Protein AF-A0A136N119-F1 (afdb_monomer)

Sequence (168 aa):
MVVCQFRRWLLTLKISVVFFPCLMANPCFSENIDVVRGDERVTIRSDQQILCRYKYGGVPWKPYVEELYTPAGVNILRDAPSDHLHHHGLMFAIKVDGVNFWEEATSPGLQKTEDTWDVQSSQNSLQSHGGFTTRITWINSADSSVLLKEERTLWLAVNPEPKATVLA

Secondary structure (DSSP, 8-state):
--------------------------------EEEEE-SSEEEEEETTEEEEEEE-SS-SS--EEEEEB-TTS-B---BS-TT-TT-BSB----EETTEESS--SSS--EEEEEEEEEEEEEE-SS-EEEEEEEEEEEE-TTT--EEEEEEEEEEEEE-SS-------

Radius of gyration: 28.94 Å; Cα contacts (8 Å, |Δi|>4): 314; chains: 1; bounding box: 90×44×80 Å

Structure (mmCIF, N/CA/C/O backbone):
data_AF-A0A136N119-F1
#
_entry.id   AF-A0A136N119-F1
#
loop_
_atom_site.group_PDB
_atom_site.id
_atom_site.type_symbol
_atom_site.label_atom_id
_atom_site.label_alt_id
_atom_site.label_comp_id
_atom_site.label_asym_id
_atom_site.label_entity_id
_atom_site.label_seq_id
_atom_site.pdbx_PDB_ins_code
_atom_site.Cartn_x
_atom_site.Cartn_y
_atom_site.Cartn_z
_atom_site.occupancy
_atom_site.B_iso_or_equiv
_atom_site.auth_seq_id
_atom_site.auth_comp_id
_atom_site.auth_asym_id
_atom_site.auth_atom_id
_atom_site.pdbx_PDB_model_num
ATOM 1 N N . MET A 1 1 ? -73.936 -31.882 58.326 1.00 40.72 1 MET A N 1
ATOM 2 C CA . MET A 1 1 ? -73.776 -30.770 57.366 1.00 40.72 1 MET A CA 1
ATOM 3 C C . MET A 1 1 ? -72.675 -29.869 57.912 1.00 40.72 1 MET A C 1
ATOM 5 O O . MET A 1 1 ? -72.921 -29.127 58.850 1.00 40.72 1 MET A O 1
ATOM 9 N N . VAL A 1 2 ? -71.433 -30.067 57.463 1.00 35.47 2 VAL A N 1
ATOM 10 C CA . VAL A 1 2 ? -70.251 -29.367 57.993 1.00 35.47 2 VAL A CA 1
ATOM 11 C C . VAL A 1 2 ? -70.003 -28.132 57.133 1.00 35.47 2 VAL A C 1
ATOM 13 O O . VAL A 1 2 ? -69.807 -28.248 55.927 1.00 35.47 2 VAL A O 1
ATOM 16 N N . VAL A 1 3 ? -70.058 -26.957 57.757 1.00 40.53 3 VAL A N 1
ATOM 17 C CA . VAL A 1 3 ? -69.732 -25.666 57.145 1.00 40.53 3 VAL A CA 1
ATOM 18 C C . VAL A 1 3 ? -68.229 -25.443 57.304 1.00 40.53 3 VAL A C 1
ATOM 20 O O . VAL A 1 3 ? -67.734 -25.366 58.425 1.00 40.53 3 VAL A O 1
ATOM 23 N N . CYS A 1 4 ? -67.505 -25.345 56.189 1.00 37.03 4 CYS A N 1
ATOM 24 C CA . CYS A 1 4 ? -66.074 -25.050 56.171 1.00 37.03 4 CYS A CA 1
ATOM 25 C C . CYS A 1 4 ? -65.872 -23.589 55.734 1.00 37.03 4 CYS A C 1
ATOM 27 O O . CYS A 1 4 ? -66.151 -23.230 54.592 1.00 37.03 4 CYS A O 1
ATOM 29 N N . GLN A 1 5 ? -65.429 -22.737 56.660 1.00 44.88 5 GLN A N 1
ATOM 30 C CA . GLN A 1 5 ? -65.093 -21.328 56.425 1.00 44.88 5 GLN A CA 1
ATOM 31 C C . GLN A 1 5 ? -63.649 -21.220 55.905 1.00 44.88 5 GLN A C 1
ATOM 33 O O . GLN A 1 5 ? -62.718 -21.639 56.589 1.00 44.88 5 GLN A O 1
ATOM 38 N N . PHE A 1 6 ? -63.447 -20.629 54.724 1.00 37.97 6 PHE A N 1
ATOM 39 C CA . PHE A 1 6 ? -62.118 -20.282 54.205 1.00 37.97 6 PHE A CA 1
ATOM 40 C C . PHE A 1 6 ? -61.789 -18.817 54.525 1.00 37.97 6 PHE A C 1
ATOM 42 O O . PHE A 1 6 ? -62.397 -17.890 53.990 1.00 37.97 6 PHE A O 1
ATOM 49 N N . ARG A 1 7 ? -60.795 -18.601 55.394 1.00 45.44 7 ARG A N 1
ATOM 50 C CA . ARG A 1 7 ? -60.208 -17.283 55.679 1.00 45.44 7 ARG A CA 1
ATOM 51 C C . ARG A 1 7 ? -59.311 -16.857 54.511 1.00 45.44 7 ARG A C 1
ATOM 53 O O . ARG A 1 7 ? -58.295 -17.492 54.242 1.00 45.44 7 ARG A O 1
ATOM 60 N N . ARG A 1 8 ? -59.677 -15.764 53.839 1.00 48.03 8 ARG A N 1
ATOM 61 C CA . ARG A 1 8 ? -58.826 -15.054 52.872 1.00 48.03 8 ARG A CA 1
ATOM 62 C C . ARG A 1 8 ? -57.690 -14.337 53.606 1.00 48.03 8 ARG A C 1
ATOM 64 O O . ARG A 1 8 ? -57.957 -13.539 54.500 1.00 48.03 8 ARG A O 1
ATOM 71 N N . TRP A 1 9 ? -56.452 -14.568 53.181 1.00 42.19 9 TRP A N 1
ATOM 72 C CA . TRP A 1 9 ? -55.303 -13.724 53.510 1.00 42.19 9 TRP A CA 1
ATOM 73 C C . TRP A 1 9 ? -54.947 -12.912 52.262 1.00 42.19 9 TRP A C 1
ATOM 75 O O . TRP A 1 9 ? -54.682 -13.486 51.209 1.00 42.19 9 TRP A O 1
ATOM 85 N N . LEU A 1 10 ? -54.984 -11.583 52.361 1.00 47.28 10 LEU A N 1
ATOM 86 C CA . LEU A 1 10 ? -54.478 -10.672 51.333 1.00 47.28 10 LEU A CA 1
ATOM 87 C C . LEU A 1 10 ? -53.073 -10.230 51.756 1.00 47.28 10 LEU A C 1
ATOM 89 O O . LEU A 1 10 ? -52.918 -9.535 52.757 1.00 47.28 10 LEU A O 1
ATOM 93 N N . LEU A 1 11 ? -52.057 -10.659 51.007 1.00 43.34 11 LEU A N 1
ATOM 94 C CA . LEU A 1 11 ? -50.694 -10.130 51.077 1.00 43.34 11 LEU A CA 1
ATOM 95 C C . LEU A 1 11 ? -50.592 -8.961 50.095 1.00 43.34 11 LEU A C 1
ATOM 97 O O . LEU A 1 11 ? -50.666 -9.159 48.884 1.00 43.34 11 LEU A O 1
ATOM 101 N N . THR A 1 12 ? -50.435 -7.743 50.605 1.00 47.59 12 THR A N 1
ATOM 102 C CA . THR A 1 12 ? -50.216 -6.557 49.768 1.00 47.59 12 THR A CA 1
ATOM 103 C C . THR A 1 12 ? -48.715 -6.355 49.574 1.00 47.59 12 THR A C 1
ATOM 105 O O . THR A 1 12 ? -48.015 -5.959 50.504 1.00 47.59 12 THR A O 1
ATOM 108 N N . LEU A 1 13 ? -48.213 -6.626 48.368 1.00 45.66 13 LEU A N 1
ATOM 109 C CA . LEU A 1 13 ? -46.826 -6.368 47.977 1.00 45.66 13 LEU A CA 1
ATOM 110 C C . LEU A 1 13 ? -46.700 -4.910 47.503 1.00 45.66 13 LEU A C 1
ATOM 112 O O . LEU A 1 13 ? -47.238 -4.546 46.459 1.00 45.66 13 LEU A O 1
ATOM 116 N N . LYS A 1 14 ? -46.009 -4.058 48.267 1.00 43.34 14 LYS A N 1
ATOM 117 C CA . LYS A 1 14 ? -45.644 -2.703 47.823 1.00 43.34 14 LYS A CA 1
ATOM 118 C C . LYS A 1 14 ? -44.317 -2.767 47.069 1.00 43.34 14 LYS A C 1
ATOM 120 O O . LYS A 1 14 ? -43.269 -2.904 47.690 1.00 43.34 14 LYS A O 1
ATOM 125 N N . ILE A 1 15 ? -44.366 -2.667 45.743 1.00 47.44 15 ILE A N 1
ATOM 126 C CA . ILE A 1 15 ? -43.178 -2.492 44.900 1.00 47.44 15 ILE A CA 1
ATOM 127 C C . ILE A 1 15 ? -42.972 -0.989 44.714 1.00 47.44 15 ILE A C 1
ATOM 129 O O . ILE A 1 15 ? -43.747 -0.332 44.022 1.00 47.44 15 ILE A O 1
ATOM 133 N N . SER A 1 16 ? -41.941 -0.442 45.351 1.00 50.81 16 SER A N 1
ATOM 134 C CA . SER A 1 16 ? -41.481 0.923 45.093 1.00 50.81 16 SER A CA 1
ATOM 135 C C . SER A 1 16 ? -40.449 0.882 43.970 1.00 50.81 16 SER A C 1
ATOM 137 O O . SER A 1 16 ? -39.346 0.374 44.163 1.00 50.81 16 SER A O 1
ATOM 139 N N . VAL A 1 17 ? -40.805 1.399 42.794 1.00 55.69 17 VAL A N 1
ATOM 140 C CA . VAL A 1 17 ? -39.869 1.581 41.676 1.00 55.69 17 VAL A CA 1
ATOM 141 C C . VAL A 1 17 ? -39.116 2.888 41.905 1.00 55.69 17 VAL A C 1
ATOM 143 O O . VAL A 1 17 ? -39.692 3.970 41.811 1.00 55.69 17 VAL A O 1
ATOM 146 N N . VAL A 1 18 ? -37.832 2.791 42.241 1.00 52.66 18 VAL A N 1
ATOM 147 C CA . VAL A 1 18 ? -36.931 3.945 42.325 1.00 52.66 18 VAL A CA 1
ATOM 148 C C . VAL A 1 18 ? -36.349 4.175 40.934 1.00 52.66 18 VAL A C 1
ATOM 150 O O . VAL A 1 18 ? -35.544 3.378 40.458 1.00 52.66 18 VAL A O 1
ATOM 153 N N . PHE A 1 19 ? -36.765 5.254 40.269 1.00 49.12 19 PHE A N 1
ATOM 154 C CA . PHE A 1 19 ? -36.108 5.728 39.053 1.00 49.12 19 PHE A CA 1
ATOM 155 C C . PHE A 1 19 ? -34.761 6.336 39.449 1.00 49.12 19 PHE A C 1
ATOM 157 O O . PHE A 1 19 ? -34.695 7.476 39.901 1.00 49.12 19 PHE A O 1
ATOM 164 N N . PHE A 1 20 ? -33.687 5.564 39.302 1.00 51.69 20 PHE A N 1
ATOM 165 C CA . PHE A 1 20 ? -32.346 6.130 39.232 1.00 51.69 20 PHE A CA 1
ATOM 166 C C . PHE A 1 20 ? -32.241 6.848 37.882 1.00 51.69 20 PHE A C 1
ATOM 168 O O . PHE A 1 20 ? -32.321 6.172 36.852 1.00 51.69 20 PHE A O 1
ATOM 175 N N . PRO A 1 21 ? -32.091 8.185 37.834 1.00 48.62 21 PRO A N 1
ATOM 176 C CA . PRO A 1 21 ? -31.696 8.845 36.605 1.00 48.62 21 PRO A CA 1
ATOM 177 C C . PRO A 1 21 ? -30.291 8.337 36.288 1.00 48.62 21 PRO A C 1
ATOM 179 O O . PRO A 1 21 ? -29.301 8.760 36.881 1.00 48.62 21 PRO A O 1
ATOM 182 N N . CYS A 1 22 ? -30.219 7.350 35.401 1.00 50.16 22 CYS A N 1
ATOM 183 C CA . CYS A 1 22 ? -28.974 6.946 34.791 1.00 50.16 22 CYS A CA 1
ATOM 184 C C . CYS A 1 22 ? -28.537 8.156 33.965 1.00 50.16 22 CYS A C 1
ATOM 186 O O . CYS A 1 22 ? -29.090 8.424 32.899 1.00 50.16 22 CYS A O 1
ATOM 188 N N . LEU A 1 23 ? -27.626 8.954 34.530 1.00 52.62 23 LEU A N 1
ATOM 189 C CA . LEU A 1 23 ? -26.799 9.874 33.768 1.00 52.62 23 LEU A CA 1
ATOM 190 C C . LEU A 1 23 ? -26.171 9.021 32.671 1.00 52.62 23 LEU A C 1
ATOM 192 O O . LEU A 1 23 ? -25.221 8.283 32.925 1.00 52.62 23 LEU A O 1
ATOM 196 N N . MET A 1 24 ? -26.760 9.068 31.478 1.00 50.12 24 MET A N 1
ATOM 197 C CA . MET A 1 24 ? -26.149 8.540 30.274 1.00 50.12 24 MET A CA 1
ATOM 198 C C . MET A 1 24 ? -24.928 9.420 30.044 1.00 50.12 24 MET A C 1
ATOM 200 O O . MET A 1 24 ? -25.004 10.459 29.392 1.00 50.12 24 MET A O 1
ATOM 204 N N . ALA A 1 25 ? -23.809 9.054 30.669 1.00 50.38 25 ALA A N 1
ATOM 205 C CA . ALA A 1 25 ? -22.521 9.466 30.168 1.00 50.38 25 ALA A CA 1
ATOM 206 C C . ALA A 1 25 ? -22.525 8.971 28.726 1.00 50.38 25 ALA A C 1
ATOM 208 O O . ALA A 1 25 ? -22.569 7.761 28.499 1.00 50.38 25 ALA A O 1
ATOM 209 N N . ASN A 1 26 ? -22.597 9.895 27.763 1.00 45.75 26 ASN A N 1
ATOM 210 C CA . ASN A 1 26 ? -22.301 9.549 26.383 1.00 45.75 26 ASN A CA 1
ATOM 211 C C . ASN A 1 26 ? -20.983 8.783 26.454 1.00 45.75 26 ASN A C 1
ATOM 213 O O . ASN A 1 26 ? -20.025 9.353 26.994 1.00 45.75 26 ASN A O 1
ATOM 217 N N . PRO A 1 27 ? -20.930 7.503 26.046 1.00 48.91 27 PRO A N 1
ATOM 218 C CA . PRO A 1 27 ? -19.658 6.822 26.003 1.00 48.91 27 PRO A CA 1
ATOM 219 C C . PRO A 1 27 ? -18.770 7.709 25.141 1.00 48.91 27 PRO A C 1
ATOM 221 O O . PRO A 1 27 ? -19.092 7.989 23.986 1.00 48.91 27 PRO A O 1
ATOM 224 N N . CYS A 1 28 ? -17.715 8.254 25.748 1.00 43.28 28 CYS A N 1
ATOM 225 C CA . CYS A 1 28 ? -16.644 8.850 24.979 1.00 43.28 28 CYS A CA 1
ATOM 226 C C . CYS A 1 28 ? -16.175 7.707 24.088 1.00 43.28 28 CYS A C 1
ATOM 228 O O . CYS A 1 28 ? -15.706 6.690 24.604 1.00 43.28 28 CYS A O 1
ATOM 230 N N . PHE A 1 29 ? -16.449 7.807 22.791 1.00 51.62 29 PHE A N 1
ATOM 231 C CA . PHE A 1 29 ? -16.063 6.795 21.828 1.00 51.62 29 PHE A CA 1
ATOM 232 C C . PHE A 1 29 ? -14.536 6.823 21.766 1.00 51.62 29 PHE A C 1
ATOM 234 O O . PHE A 1 29 ? -13.943 7.625 21.056 1.00 51.62 29 PHE A O 1
ATOM 241 N N . SER A 1 30 ? -13.905 6.030 22.625 1.00 57.12 30 SER A N 1
ATOM 242 C CA . SER A 1 30 ? -12.459 5.919 22.745 1.00 57.12 30 SER A CA 1
ATOM 243 C C . SER A 1 30 ? -12.033 4.659 22.014 1.00 57.12 30 SER A C 1
ATOM 245 O O . SER A 1 30 ? -11.629 3.685 22.640 1.00 57.12 30 SER A O 1
ATOM 247 N N . GLU A 1 31 ? -12.170 4.660 20.691 1.00 73.25 31 GLU A N 1
ATOM 248 C CA . GLU A 1 31 ? -11.518 3.647 19.866 1.00 73.25 31 GLU A CA 1
ATOM 249 C C . GLU A 1 31 ? -10.025 3.967 19.806 1.00 73.25 31 GLU A C 1
ATOM 251 O O . GLU A 1 31 ? -9.624 4.996 19.243 1.00 73.25 31 GLU A O 1
ATOM 256 N N . ASN A 1 32 ? -9.197 3.117 20.416 1.00 85.19 32 ASN A N 1
ATOM 257 C CA . ASN A 1 32 ? -7.757 3.299 20.342 1.00 85.19 32 ASN A CA 1
ATOM 258 C C . ASN A 1 32 ? -7.261 2.827 18.985 1.00 85.19 32 ASN A C 1
ATOM 260 O O . ASN A 1 32 ? -7.359 1.644 18.667 1.00 85.19 32 ASN A O 1
ATOM 264 N N . ILE A 1 33 ? -6.717 3.753 18.193 1.00 91.12 33 ILE A N 1
ATOM 265 C CA . ILE A 1 33 ? -6.061 3.394 16.940 1.00 91.12 33 ILE A CA 1
ATOM 266 C C . ILE A 1 33 ? -4.589 3.100 17.187 1.00 91.12 33 ILE A C 1
ATOM 268 O O . ILE A 1 33 ? -3.850 3.948 17.692 1.00 91.12 33 ILE A O 1
ATOM 272 N N . ASP A 1 34 ? -4.169 1.934 16.715 1.00 92.94 34 ASP A N 1
ATOM 273 C CA . ASP A 1 34 ? -2.793 1.469 16.759 1.00 92.94 34 ASP A CA 1
ATOM 274 C C . ASP A 1 34 ? -2.279 1.276 15.334 1.00 92.94 34 ASP A C 1
ATOM 276 O O . ASP A 1 34 ? -2.963 0.694 14.486 1.00 92.94 34 ASP A O 1
ATOM 280 N N . VAL A 1 35 ? -1.048 1.717 15.069 1.00 96.19 35 VAL A N 1
ATOM 281 C CA . VAL A 1 35 ? -0.365 1.466 13.795 1.00 96.19 35 VAL A CA 1
ATOM 282 C C . VAL A 1 35 ? 0.900 0.666 14.056 1.00 96.19 35 VAL A C 1
ATOM 284 O O . VAL A 1 35 ? 1.797 1.104 14.771 1.00 96.19 35 VAL A O 1
ATOM 287 N N . VAL A 1 36 ? 0.979 -0.521 13.460 1.00 95.88 36 VAL A N 1
ATOM 288 C CA . VAL A 1 36 ? 2.089 -1.457 13.651 1.00 95.88 36 VAL A CA 1
ATOM 289 C C . VAL A 1 36 ? 2.769 -1.715 12.314 1.00 95.88 36 VAL A C 1
ATOM 291 O O . VAL A 1 36 ? 2.173 -2.310 11.413 1.00 95.88 36 VAL A O 1
ATOM 294 N N . ARG A 1 37 ? 4.032 -1.299 12.195 1.00 96.81 37 ARG A N 1
ATOM 295 C CA . ARG A 1 37 ? 4.921 -1.667 11.085 1.00 96.81 37 ARG A CA 1
ATOM 296 C C . ARG A 1 37 ? 5.578 -3.014 11.391 1.00 96.81 37 ARG A C 1
ATOM 298 O O . ARG A 1 37 ? 6.237 -3.155 12.415 1.00 96.81 37 ARG A O 1
ATOM 305 N N . GLY A 1 38 ? 5.390 -3.988 10.507 1.00 95.38 38 GLY A N 1
ATOM 306 C CA . GLY A 1 38 ? 6.205 -5.202 10.430 1.00 95.38 38 GLY A CA 1
ATOM 307 C C . GLY A 1 38 ? 7.185 -5.121 9.260 1.00 95.38 38 GLY A C 1
ATOM 308 O O . GLY A 1 38 ? 7.332 -4.065 8.659 1.00 95.38 38 GLY A O 1
ATOM 309 N N . ASP A 1 39 ? 7.818 -6.232 8.895 1.00 94.12 39 ASP A N 1
ATOM 310 C CA . ASP A 1 39 ? 8.825 -6.226 7.821 1.00 94.12 39 ASP A CA 1
ATOM 311 C C . ASP A 1 39 ? 8.209 -6.033 6.431 1.00 94.12 39 ASP A C 1
ATOM 313 O O . ASP A 1 39 ? 8.740 -5.294 5.608 1.00 94.12 39 ASP A O 1
ATOM 317 N N . GLU A 1 40 ? 7.048 -6.643 6.185 1.00 96.94 40 GLU A N 1
ATOM 318 C CA . GLU A 1 40 ? 6.405 -6.666 4.862 1.00 96.94 40 GLU A CA 1
ATOM 319 C C . GLU A 1 40 ? 5.072 -5.911 4.806 1.00 96.94 40 GLU A C 1
ATOM 321 O O . GLU A 1 40 ? 4.437 -5.833 3.751 1.00 96.94 40 GLU A O 1
ATOM 326 N N . ARG A 1 41 ? 4.593 -5.408 5.947 1.00 97.69 41 ARG A N 1
ATOM 327 C CA . ARG A 1 41 ? 3.251 -4.831 6.060 1.00 97.69 41 ARG A CA 1
ATOM 328 C C . ARG A 1 41 ? 3.148 -3.780 7.153 1.00 97.69 41 ARG A C 1
ATOM 330 O O . ARG A 1 41 ? 3.806 -3.891 8.184 1.00 97.69 41 ARG A O 1
ATOM 337 N N . VAL A 1 42 ? 2.233 -2.832 6.975 1.00 98.19 42 VAL A N 1
ATOM 338 C CA . VAL A 1 42 ? 1.712 -1.985 8.056 1.00 98.19 42 VAL A CA 1
ATOM 339 C C . VAL A 1 42 ? 0.282 -2.411 8.366 1.00 98.19 42 VAL A C 1
ATOM 341 O O . VAL A 1 42 ? -0.527 -2.599 7.460 1.00 98.19 42 VAL A O 1
ATOM 344 N N . THR A 1 43 ? -0.038 -2.581 9.647 1.00 97.75 43 THR A N 1
ATOM 345 C CA . THR A 1 43 ? -1.397 -2.880 10.116 1.00 97.75 43 THR A CA 1
ATOM 346 C C . THR A 1 43 ? -1.925 -1.719 10.947 1.00 97.75 43 THR A C 1
ATOM 348 O O . THR A 1 43 ? -1.271 -1.324 11.908 1.00 97.75 43 THR A O 1
ATOM 351 N N . ILE A 1 44 ? -3.115 -1.221 10.609 1.00 96.62 44 ILE A N 1
ATOM 352 C CA . ILE A 1 44 ? -3.875 -0.266 11.422 1.00 96.62 44 ILE A CA 1
ATOM 353 C C . ILE A 1 44 ? -5.007 -1.029 12.110 1.00 96.62 44 ILE A C 1
ATOM 355 O O . ILE A 1 44 ? -5.758 -1.757 11.448 1.00 96.62 44 ILE A O 1
ATOM 359 N N . ARG A 1 45 ? -5.118 -0.890 13.430 1.00 93.94 45 ARG A N 1
ATOM 360 C CA . ARG A 1 45 ? -6.129 -1.557 14.260 1.00 93.94 45 ARG A CA 1
ATOM 361 C C . ARG A 1 45 ? -6.901 -0.546 15.085 1.00 93.94 45 ARG A C 1
ATOM 363 O O . ARG A 1 45 ? -6.341 0.488 15.427 1.00 93.94 45 ARG A O 1
ATOM 370 N N . SER A 1 46 ? -8.147 -0.881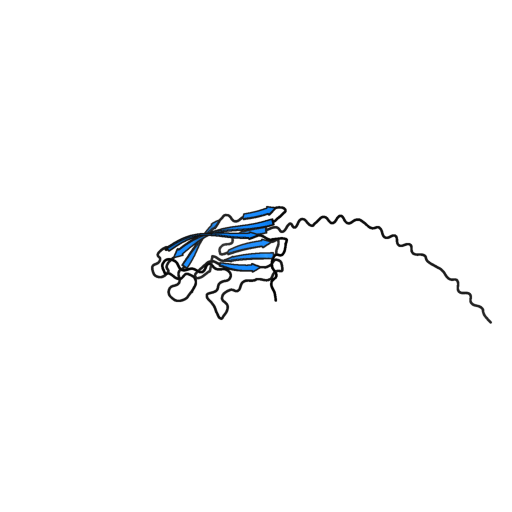 15.391 1.00 89.69 46 SER A N 1
ATOM 371 C CA . SER A 1 46 ? -8.921 -0.266 16.465 1.00 89.69 46 SER A CA 1
ATOM 372 C C . SER A 1 46 ? -9.119 -1.313 17.551 1.00 89.69 46 SER A C 1
ATOM 374 O O . SER A 1 46 ? -9.705 -2.368 17.291 1.00 89.69 46 SER A O 1
ATOM 376 N N . ASP A 1 47 ? -8.532 -1.077 18.721 1.00 85.50 47 ASP A N 1
ATOM 377 C CA . ASP A 1 47 ? -8.394 -2.063 19.793 1.00 85.50 47 ASP A CA 1
ATOM 378 C C . ASP A 1 47 ? -7.868 -3.424 19.263 1.00 85.50 47 AS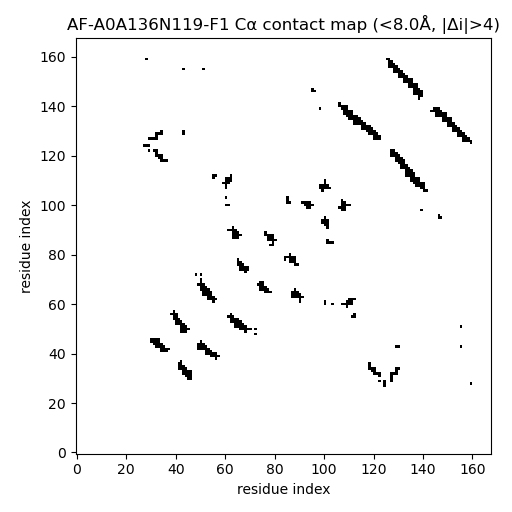P A C 1
ATOM 380 O O . ASP A 1 47 ? -6.710 -3.559 18.863 1.00 85.50 47 ASP A O 1
ATOM 384 N N . GLN A 1 48 ? -8.711 -4.463 19.226 1.00 84.81 48 GLN A N 1
ATOM 385 C CA . GLN A 1 48 ? -8.345 -5.799 18.731 1.00 84.81 48 GLN A CA 1
ATOM 386 C C . GLN A 1 48 ? -8.733 -6.047 17.264 1.00 84.81 48 GLN A C 1
ATOM 388 O O . GLN A 1 48 ? -8.325 -7.056 16.682 1.00 84.81 48 GLN A O 1
ATOM 393 N N . GLN A 1 49 ? -9.500 -5.148 16.649 1.00 90.69 49 GLN A N 1
ATOM 394 C CA . GLN A 1 49 ? -10.004 -5.302 15.291 1.00 90.69 49 GLN A CA 1
ATOM 395 C C . GLN A 1 49 ? -9.046 -4.689 14.275 1.00 90.69 49 GLN A C 1
ATOM 397 O O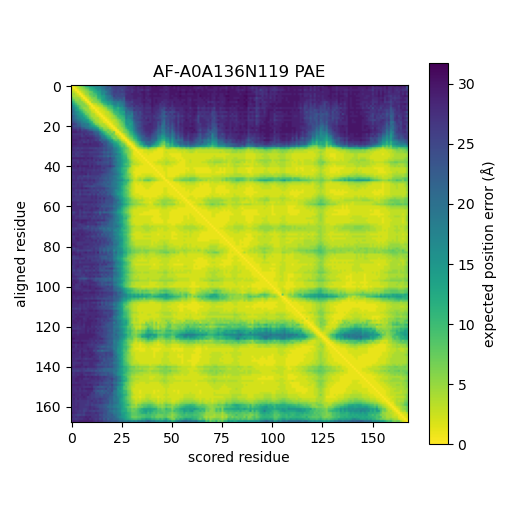 . GLN A 1 49 ? -8.592 -3.554 14.397 1.00 90.69 49 GLN A O 1
ATOM 402 N N . ILE A 1 50 ? -8.752 -5.441 13.220 1.00 95.00 50 ILE A N 1
ATOM 403 C CA . ILE A 1 50 ? -7.967 -4.936 12.096 1.00 95.00 50 ILE A CA 1
ATOM 404 C C . ILE A 1 50 ? -8.868 -4.061 11.237 1.00 95.00 50 ILE A C 1
ATOM 406 O O . ILE A 1 50 ? -9.933 -4.501 10.818 1.00 95.00 50 ILE A O 1
ATOM 410 N N . LEU A 1 51 ? -8.417 -2.838 10.966 1.00 95.44 51 LEU A N 1
ATOM 411 C CA . LEU A 1 51 ? -9.112 -1.910 10.080 1.00 95.44 51 LEU A CA 1
ATOM 412 C C . LEU A 1 51 ? -8.473 -1.871 8.698 1.00 95.44 51 LEU A C 1
ATOM 414 O O . LEU A 1 51 ? -9.180 -1.811 7.700 1.00 95.44 51 LEU A O 1
ATOM 418 N N . CYS A 1 52 ? -7.144 -1.926 8.624 1.00 97.81 52 CYS A N 1
ATOM 419 C CA . CYS A 1 52 ? -6.424 -1.868 7.358 1.00 97.81 52 CYS A CA 1
ATOM 420 C C . CYS A 1 52 ? -5.123 -2.668 7.429 1.00 97.81 52 CYS A C 1
ATOM 422 O O . CYS A 1 52 ? -4.387 -2.583 8.418 1.00 97.81 52 CYS A O 1
ATOM 424 N N . ARG A 1 53 ? -4.804 -3.394 6.354 1.00 98.06 53 ARG A N 1
ATOM 425 C CA . ARG A 1 53 ? -3.467 -3.950 6.112 1.00 98.06 53 ARG A CA 1
ATOM 426 C C . ARG A 1 53 ? -2.919 -3.414 4.801 1.00 98.06 53 ARG A C 1
ATOM 428 O O . ARG A 1 53 ? -3.494 -3.637 3.742 1.00 98.06 53 ARG A O 1
ATOM 435 N N . TYR A 1 54 ? -1.783 -2.735 4.882 1.00 98.50 54 TYR A N 1
ATOM 436 C CA . TYR A 1 54 ? -1.004 -2.327 3.723 1.00 98.50 54 TYR A CA 1
ATOM 437 C C . TYR A 1 54 ? 0.177 -3.269 3.559 1.00 98.50 54 TYR A C 1
ATOM 439 O O . TYR A 1 54 ? 0.971 -3.425 4.487 1.00 98.50 54 TYR A O 1
ATOM 447 N N . LYS A 1 55 ? 0.290 -3.894 2.394 1.00 98.31 55 LYS A N 1
ATOM 448 C CA . LYS A 1 55 ? 1.314 -4.882 2.079 1.00 98.31 55 LYS A CA 1
ATOM 449 C C . LYS A 1 55 ? 2.302 -4.281 1.099 1.00 98.31 55 LYS A C 1
ATOM 451 O O . LYS A 1 55 ? 1.911 -3.751 0.061 1.00 98.31 55 LYS A O 1
ATOM 456 N N . TYR A 1 56 ? 3.579 -4.353 1.441 1.00 97.19 56 TYR A N 1
ATOM 457 C CA . TYR A 1 56 ? 4.647 -3.782 0.629 1.00 97.19 56 TYR A CA 1
ATOM 458 C C . TYR A 1 56 ? 5.871 -4.683 0.471 1.00 97.19 56 TYR A C 1
ATOM 460 O O . TYR A 1 56 ? 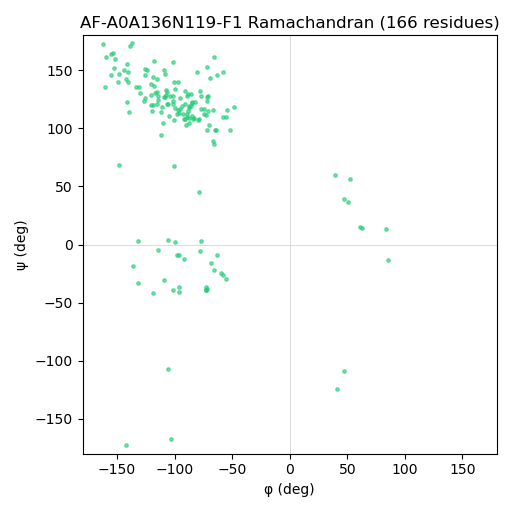6.659 -4.456 -0.441 1.00 97.19 56 TYR A O 1
ATOM 468 N N . GLY A 1 57 ? 6.043 -5.680 1.339 1.00 95.25 57 GLY A N 1
ATOM 469 C CA . GLY A 1 57 ? 7.025 -6.749 1.181 1.00 95.25 57 GLY A CA 1
ATOM 470 C C . GLY A 1 57 ? 6.365 -8.029 0.671 1.00 95.25 57 GLY A C 1
ATOM 471 O O . GLY A 1 57 ? 5.151 -8.200 0.792 1.00 95.25 57 GLY A O 1
ATOM 472 N N . GLY A 1 58 ? 7.158 -8.905 0.053 1.00 92.88 58 GLY A N 1
ATOM 473 C CA . GLY A 1 58 ? 6.663 -10.165 -0.514 1.00 92.88 58 GLY A CA 1
ATOM 474 C C . GLY A 1 58 ? 5.641 -9.998 -1.650 1.00 92.88 58 GLY A C 1
ATOM 475 O O . GLY A 1 58 ? 4.958 -10.958 -2.002 1.00 92.88 58 GLY A O 1
ATOM 476 N N . VAL A 1 59 ? 5.507 -8.792 -2.212 1.00 93.94 59 VAL A N 1
ATOM 477 C CA . VAL A 1 59 ? 4.634 -8.492 -3.356 1.00 93.94 59 VAL A CA 1
ATOM 478 C C . VAL A 1 59 ? 5.447 -8.516 -4.650 1.00 93.94 59 VAL A C 1
ATOM 480 O O . VAL A 1 59 ? 6.580 -8.033 -4.653 1.00 93.94 59 VAL A O 1
ATOM 483 N N . PRO A 1 60 ? 4.907 -9.063 -5.751 1.00 91.19 60 PRO A N 1
ATOM 484 C CA . PRO A 1 60 ? 5.688 -9.247 -6.971 1.00 91.19 60 PRO A CA 1
ATOM 485 C C . PRO A 1 60 ? 5.969 -7.926 -7.697 1.00 91.19 60 PRO A C 1
ATOM 487 O O . PRO A 1 60 ? 7.071 -7.736 -8.205 1.00 91.19 60 PRO A O 1
ATOM 490 N N . TRP A 1 61 ? 4.993 -7.010 -7.727 1.00 96.12 61 TRP A N 1
ATOM 491 C CA . TRP A 1 61 ? 5.050 -5.839 -8.612 1.00 96.12 61 TRP A CA 1
ATOM 492 C C . TRP A 1 61 ? 4.736 -4.515 -7.939 1.00 96.12 61 TRP A C 1
ATOM 494 O O . TRP A 1 61 ? 5.263 -3.487 -8.358 1.00 96.12 61 TRP A O 1
ATOM 504 N N . LYS A 1 62 ? 3.848 -4.499 -6.943 1.00 97.25 62 LYS A N 1
ATOM 505 C CA . LYS A 1 62 ? 3.383 -3.244 -6.354 1.00 97.25 62 LYS A CA 1
ATOM 506 C C . LYS A 1 62 ? 2.893 -3.409 -4.922 1.00 97.25 62 LYS A C 1
ATOM 508 O O . LYS A 1 62 ? 2.312 -4.448 -4.614 1.00 97.25 62 LYS A O 1
ATOM 513 N N . PRO A 1 63 ? 3.093 -2.404 -4.054 1.00 98.12 63 PRO A N 1
ATOM 514 C CA . PRO A 1 63 ? 2.478 -2.379 -2.742 1.00 98.12 63 PRO A CA 1
ATOM 515 C C . PRO A 1 63 ? 1.023 -1.895 -2.843 1.00 98.12 63 PRO A C 1
ATOM 517 O O . PRO A 1 63 ? 0.680 -1.082 -3.707 1.00 98.12 63 PRO A O 1
ATOM 520 N N . TYR A 1 64 ? 0.162 -2.390 -1.960 1.00 98.38 64 TYR A N 1
ATOM 521 C CA . TYR A 1 64 ? -1.281 -2.140 -2.006 1.00 98.38 64 TYR A CA 1
ATOM 522 C C . TYR A 1 64 ? -1.925 -2.292 -0.626 1.00 98.38 64 TYR A C 1
ATOM 524 O O . TYR A 1 64 ? -1.341 -2.865 0.297 1.00 98.38 64 TYR A O 1
ATOM 532 N N . VAL A 1 65 ? -3.146 -1.779 -0.471 1.00 98.44 65 VAL A N 1
ATOM 533 C CA . VAL A 1 65 ? -3.984 -2.112 0.687 1.00 98.44 65 VAL A CA 1
ATOM 534 C C . VAL A 1 65 ? -4.610 -3.479 0.427 1.00 98.44 65 VAL A C 1
ATOM 536 O O . VAL A 1 65 ? -5.479 -3.602 -0.432 1.00 98.44 65 VAL A O 1
ATOM 539 N N . GLU A 1 66 ? -4.136 -4.500 1.138 1.00 98.12 66 GLU A N 1
ATOM 540 C CA . GLU A 1 66 ? -4.586 -5.895 1.023 1.00 98.12 66 GLU A CA 1
ATOM 541 C C . GLU A 1 66 ? -5.983 -6.071 1.628 1.00 98.12 66 GLU A C 1
ATOM 543 O O . GLU A 1 66 ? -6.832 -6.767 1.074 1.00 98.12 66 GLU A O 1
ATOM 548 N N . GLU A 1 67 ? -6.245 -5.391 2.744 1.00 97.94 67 GLU A N 1
ATOM 549 C CA . GLU A 1 67 ? -7.516 -5.470 3.455 1.00 97.94 67 GLU A CA 1
ATOM 550 C C . GLU A 1 67 ? -7.936 -4.096 3.965 1.00 97.94 67 GLU A C 1
ATOM 552 O O . GLU A 1 67 ? -7.110 -3.346 4.494 1.00 97.94 67 GLU A O 1
ATOM 557 N N . LEU A 1 68 ? -9.233 -3.803 3.862 1.00 97.12 68 LEU A N 1
ATOM 558 C CA . LEU A 1 68 ? -9.865 -2.627 4.448 1.00 97.12 68 LEU A CA 1
ATOM 559 C C . LEU A 1 68 ? -11.220 -3.052 5.006 1.00 97.12 68 LEU A C 1
ATOM 561 O O . LEU A 1 68 ? -12.109 -3.463 4.262 1.00 97.12 68 LEU A O 1
ATOM 565 N N . TYR A 1 69 ? -11.361 -2.980 6.322 1.00 94.56 69 TYR A N 1
ATOM 566 C CA . TYR A 1 69 ? -12.538 -3.449 7.033 1.00 94.56 69 TYR A CA 1
ATOM 567 C C . TYR A 1 69 ? -13.456 -2.283 7.395 1.00 94.56 69 TYR A C 1
ATOM 569 O O . TYR A 1 69 ? -13.017 -1.220 7.833 1.00 94.56 69 TYR A O 1
ATOM 577 N N . THR A 1 70 ? -14.759 -2.506 7.254 1.00 89.94 70 THR A N 1
ATOM 578 C CA . THR A 1 70 ? -15.772 -1.667 7.904 1.00 89.94 70 THR A CA 1
ATOM 579 C C . THR A 1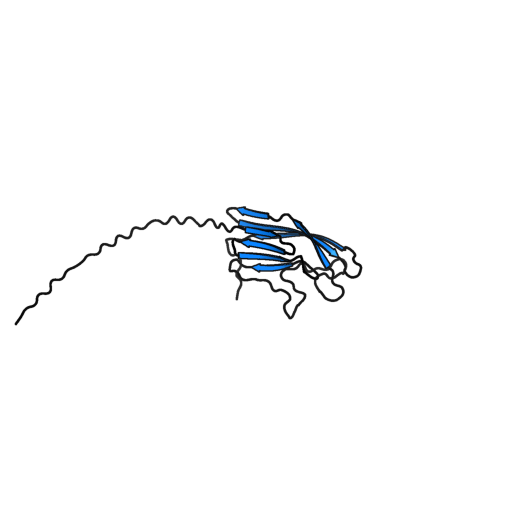 70 ? -15.691 -1.820 9.430 1.00 89.94 70 THR A C 1
ATOM 581 O O . THR A 1 70 ? -15.193 -2.844 9.910 1.00 89.94 70 THR A O 1
ATOM 584 N N . PRO A 1 71 ? -16.258 -0.882 10.216 1.00 84.69 71 PRO A N 1
ATOM 585 C CA . PRO A 1 71 ? -16.376 -1.054 11.667 1.00 84.69 71 PRO A CA 1
ATOM 586 C C . PRO A 1 71 ? -17.100 -2.349 12.067 1.00 84.69 71 PRO A C 1
ATOM 588 O O . PRO A 1 71 ? -16.760 -2.967 13.066 1.00 84.69 71 PRO A O 1
ATOM 591 N N . ALA A 1 72 ? -18.031 -2.836 11.237 1.00 86.06 72 ALA A N 1
ATOM 592 C CA . ALA A 1 72 ? -18.731 -4.105 11.448 1.00 86.06 72 ALA A CA 1
ATOM 593 C C . ALA A 1 72 ? -17.898 -5.360 11.096 1.00 86.06 72 ALA A C 1
ATOM 595 O O . ALA A 1 72 ? -18.416 -6.472 11.156 1.00 86.06 72 ALA A O 1
ATOM 596 N N . GLY A 1 73 ? -16.631 -5.208 10.694 1.00 89.88 73 GLY A N 1
ATOM 597 C CA . GLY A 1 73 ? -15.730 -6.329 10.408 1.00 89.88 73 GLY A CA 1
ATOM 598 C C . GLY A 1 73 ? -15.862 -6.923 9.004 1.00 89.88 73 GLY A C 1
ATOM 599 O O . GLY A 1 73 ? -15.319 -7.991 8.737 1.00 89.88 73 GLY A O 1
ATOM 600 N N . VAL A 1 74 ? -16.547 -6.245 8.079 1.00 92.81 74 VAL A N 1
ATOM 601 C CA . VAL A 1 74 ? -16.640 -6.671 6.670 1.00 92.81 74 VAL A CA 1
ATOM 602 C C . VAL A 1 74 ? -15.460 -6.107 5.880 1.00 92.81 74 VAL A C 1
ATOM 604 O O . VAL A 1 74 ? -15.342 -4.884 5.795 1.00 92.81 74 VAL A O 1
ATOM 607 N N . ASN A 1 75 ? -14.620 -6.965 5.287 1.00 95.75 75 ASN A N 1
ATOM 608 C CA . ASN A 1 75 ? -13.594 -6.541 4.324 1.00 95.75 75 ASN A CA 1
ATOM 609 C C . ASN A 1 75 ? -14.260 -6.128 3.005 1.00 95.75 75 ASN A C 1
ATOM 611 O O . ASN A 1 75 ? -15.026 -6.906 2.436 1.00 95.75 75 ASN A O 1
ATOM 615 N N . ILE A 1 76 ? -13.956 -4.928 2.514 1.00 94.94 76 ILE A N 1
ATOM 616 C CA . ILE A 1 76 ? -14.541 -4.386 1.277 1.00 94.94 76 ILE A CA 1
ATOM 617 C C . ILE A 1 76 ? -13.627 -4.529 0.054 1.00 94.94 76 ILE A C 1
ATOM 619 O O . ILE A 1 76 ? -13.985 -4.077 -1.032 1.00 94.94 76 ILE A O 1
ATOM 623 N N . LEU A 1 77 ? -12.454 -5.147 0.212 1.00 96.44 77 LEU A N 1
ATOM 624 C CA . LEU A 1 77 ? -11.480 -5.340 -0.860 1.00 96.44 77 LEU A CA 1
ATOM 625 C C . LEU A 1 77 ? -11.397 -6.805 -1.295 1.00 96.44 77 LEU A C 1
ATOM 627 O O . LEU A 1 77 ? -11.595 -7.728 -0.505 1.00 96.44 77 LEU A O 1
ATOM 631 N N . ARG A 1 78 ? -11.060 -7.013 -2.571 1.00 95.81 78 ARG A N 1
ATOM 632 C CA . ARG A 1 78 ? -10.720 -8.324 -3.136 1.00 95.81 78 ARG A CA 1
ATOM 633 C C . ARG A 1 78 ? -9.305 -8.289 -3.694 1.00 95.81 78 ARG A C 1
ATOM 635 O O . ARG A 1 78 ? -8.930 -7.330 -4.366 1.00 95.81 78 ARG A O 1
ATOM 642 N N . ASP A 1 79 ? -8.560 -9.358 -3.447 1.00 96.00 79 ASP A N 1
ATOM 643 C CA . ASP A 1 79 ? -7.218 -9.559 -3.985 1.00 96.00 79 ASP A CA 1
ATOM 644 C C . ASP A 1 79 ? -7.246 -10.637 -5.075 1.00 96.00 79 ASP A C 1
ATOM 646 O O . ASP A 1 79 ? -7.828 -11.703 -4.865 1.00 96.00 79 ASP A O 1
ATOM 650 N N . ALA A 1 80 ? -6.676 -10.324 -6.238 1.00 94.25 80 ALA A N 1
ATOM 651 C CA . ALA A 1 80 ? -6.556 -11.170 -7.424 1.00 94.25 80 ALA A CA 1
ATOM 652 C C . ALA A 1 80 ? -7.803 -12.038 -7.716 1.00 94.25 80 ALA A C 1
ATOM 654 O O . ALA A 1 80 ? -7.715 -13.272 -7.733 1.00 94.25 80 ALA A O 1
ATOM 655 N N . PRO A 1 81 ? -8.994 -11.438 -7.930 1.00 95.25 81 PRO A N 1
ATOM 656 C CA . PRO A 1 81 ? -10.176 -12.200 -8.316 1.00 95.25 81 PRO A CA 1
ATOM 657 C C . PRO A 1 81 ? -9.916 -12.980 -9.614 1.00 95.25 81 PRO A C 1
ATOM 659 O O . PRO A 1 81 ? -9.161 -12.548 -10.483 1.00 95.25 81 PRO A O 1
ATOM 662 N N . SER A 1 82 ? -10.556 -14.142 -9.753 1.00 94.75 82 SER A N 1
ATOM 663 C CA . SER A 1 82 ? -10.260 -15.118 -10.814 1.00 94.75 82 SER A CA 1
ATOM 664 C C . SER A 1 82 ? -10.395 -14.587 -12.243 1.00 94.75 82 SER A C 1
ATOM 666 O O . SER A 1 82 ? -9.774 -15.124 -13.153 1.00 94.75 82 SER A O 1
ATOM 668 N N . ASP A 1 83 ? -11.228 -13.572 -12.454 1.00 93.94 83 A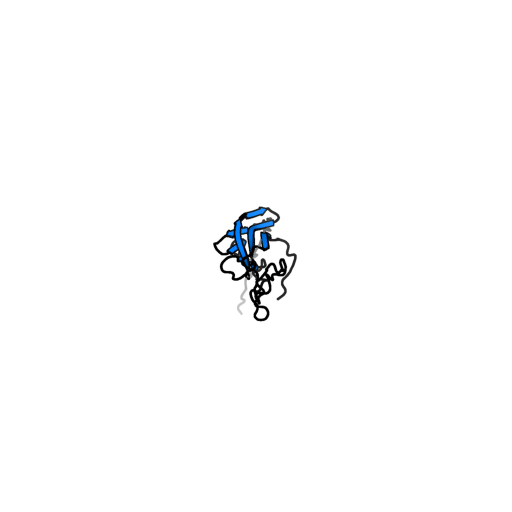SP A N 1
ATOM 669 C CA . ASP A 1 83 ? -11.463 -12.930 -13.746 1.00 93.94 83 ASP A CA 1
ATOM 670 C C . ASP A 1 83 ? -10.543 -11.719 -13.998 1.00 93.94 83 ASP A C 1
ATOM 672 O O . ASP A 1 83 ? -10.435 -11.272 -15.136 1.00 93.94 83 ASP A O 1
ATOM 676 N N . HIS A 1 84 ? -9.843 -11.220 -12.972 1.00 93.38 84 HIS A N 1
ATOM 677 C CA . HIS A 1 84 ? -8.961 -10.050 -13.042 1.00 93.38 84 HIS A CA 1
ATOM 678 C C . HIS A 1 84 ? -7.778 -10.189 -12.065 1.00 93.38 84 HIS A C 1
ATOM 680 O O . HIS A 1 84 ? -7.668 -9.457 -11.084 1.00 93.38 84 HIS A O 1
ATOM 686 N N . LEU A 1 85 ? -6.865 -11.128 -12.338 1.00 93.69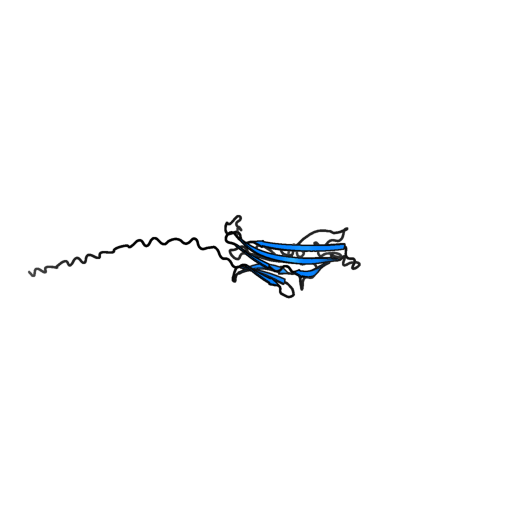 85 LEU A N 1
ATOM 687 C CA . LEU A 1 85 ? -5.766 -11.482 -11.421 1.00 93.69 85 LEU A CA 1
ATOM 688 C C . LEU A 1 85 ? -4.806 -10.327 -11.085 1.00 93.69 85 LEU A C 1
ATOM 690 O O . LEU A 1 85 ? -4.189 -10.351 -10.030 1.00 93.69 85 LEU A O 1
ATOM 694 N N . HIS A 1 86 ? -4.703 -9.315 -11.951 1.00 93.75 86 HIS A N 1
ATOM 695 C CA . HIS A 1 86 ? -3.858 -8.133 -11.735 1.00 93.75 86 HIS A CA 1
ATOM 696 C C . HIS A 1 86 ? -4.472 -7.108 -10.758 1.00 93.75 86 HIS A C 1
ATOM 698 O O . HIS A 1 86 ? -3.842 -6.091 -10.457 1.00 93.75 86 HIS A O 1
ATOM 704 N N . HIS A 1 87 ? -5.717 -7.320 -10.311 1.00 95.06 87 HIS A N 1
ATOM 705 C CA . HIS A 1 87 ? -6.403 -6.445 -9.365 1.00 95.06 87 HIS A CA 1
ATOM 706 C C . HIS A 1 87 ? -6.026 -6.801 -7.921 1.00 95.06 87 HIS A C 1
ATOM 708 O O . HIS A 1 87 ? -6.516 -7.789 -7.374 1.00 95.06 87 HIS A O 1
ATOM 714 N N . HIS A 1 88 ? -5.235 -5.945 -7.274 1.00 96.62 88 HIS A N 1
ATOM 715 C CA . HIS A 1 88 ? -4.813 -6.113 -5.881 1.00 96.62 88 HIS A CA 1
ATOM 716 C C . HIS A 1 88 ? -5.459 -5.074 -4.966 1.00 96.62 88 HIS A C 1
ATOM 718 O O . HIS A 1 88 ? -5.040 -3.916 -4.956 1.00 96.62 88 HIS A O 1
ATOM 724 N N . GLY A 1 89 ? -6.466 -5.489 -4.189 1.00 96.69 89 GLY A N 1
ATOM 725 C CA . GLY A 1 89 ? -7.116 -4.673 -3.161 1.00 96.69 89 GLY A CA 1
ATOM 726 C C . GLY A 1 89 ? -7.361 -3.221 -3.587 1.00 96.69 89 GLY A C 1
ATOM 727 O O . GLY A 1 89 ? -7.989 -2.977 -4.616 1.00 96.69 89 GLY A O 1
ATOM 728 N N . LEU A 1 90 ? -6.852 -2.257 -2.813 1.00 97.62 90 LEU A N 1
ATOM 729 C CA . LEU A 1 90 ? -6.715 -0.870 -3.268 1.00 97.62 90 LEU A CA 1
ATOM 730 C C . LEU A 1 90 ? -5.260 -0.621 -3.682 1.00 97.62 90 LEU A C 1
ATOM 732 O O . LEU A 1 90 ? -4.367 -0.498 -2.838 1.00 97.62 90 LEU A O 1
ATOM 736 N N . MET A 1 91 ? -5.045 -0.526 -4.993 1.00 95.69 91 MET A N 1
ATOM 737 C CA . MET A 1 91 ? -3.748 -0.276 -5.623 1.00 95.69 91 MET A CA 1
ATOM 738 C C . MET A 1 91 ? -3.748 1.033 -6.414 1.00 95.69 91 MET A C 1
ATOM 740 O O . MET A 1 91 ? -4.793 1.513 -6.856 1.00 95.69 91 MET A O 1
ATOM 744 N N . PHE A 1 92 ? -2.559 1.587 -6.646 1.00 95.69 92 PHE A N 1
ATOM 745 C CA . PHE A 1 92 ? -2.394 2.744 -7.519 1.00 95.69 92 PHE A CA 1
ATOM 746 C C . PHE A 1 92 ? -2.077 2.295 -8.950 1.00 95.69 92 PHE A C 1
ATOM 748 O O . PHE A 1 92 ? -1.021 1.710 -9.206 1.00 95.69 92 PHE A O 1
ATOM 755 N N . ALA A 1 93 ? -3.016 2.540 -9.867 1.00 94.56 93 ALA A N 1
ATOM 756 C CA . ALA A 1 93 ? -3.015 1.974 -11.212 1.00 94.56 93 ALA A CA 1
ATOM 757 C C . ALA A 1 93 ? -2.780 3.043 -12.291 1.00 94.56 93 ALA A C 1
ATOM 759 O O . ALA A 1 93 ? -3.720 3.692 -12.747 1.00 94.56 93 ALA A O 1
ATOM 760 N N . ILE A 1 94 ? -1.521 3.230 -12.701 1.00 95.75 94 ILE A N 1
ATOM 761 C CA . ILE A 1 94 ? -1.133 4.220 -13.720 1.00 95.75 94 ILE A CA 1
ATOM 762 C C . ILE A 1 94 ? -0.073 3.672 -14.689 1.00 95.75 94 ILE A C 1
ATOM 764 O O . ILE A 1 94 ? 0.507 2.604 -14.475 1.00 95.75 94 ILE A O 1
ATOM 768 N N . LYS A 1 95 ? 0.194 4.434 -15.756 1.00 96.81 95 LYS A N 1
ATOM 769 C CA . LYS A 1 95 ? 1.397 4.302 -16.588 1.00 96.81 95 LYS A CA 1
ATOM 770 C C . LYS A 1 95 ? 2.317 5.497 -16.342 1.00 96.81 95 LYS A C 1
ATOM 772 O O . LYS A 1 95 ? 1.820 6.603 -16.140 1.00 96.81 95 LYS A O 1
ATOM 777 N N . VAL A 1 96 ? 3.627 5.284 -16.417 1.00 97.19 96 VAL A N 1
ATOM 778 C CA . VAL A 1 96 ? 4.645 6.349 -16.368 1.00 97.19 96 VAL A CA 1
ATOM 779 C C . VAL A 1 96 ? 5.529 6.189 -17.596 1.00 97.19 96 VAL A C 1
ATOM 781 O O . VAL A 1 96 ? 6.029 5.095 -17.834 1.00 97.19 96 VAL A O 1
ATOM 784 N N . ASP A 1 97 ? 5.649 7.238 -18.411 1.00 96.00 97 ASP A N 1
ATOM 785 C CA . ASP A 1 97 ? 6.450 7.250 -19.646 1.00 96.00 97 ASP A CA 1
ATOM 786 C C . ASP A 1 97 ? 6.223 6.028 -20.559 1.00 96.00 97 ASP A C 1
ATOM 788 O O . ASP A 1 97 ? 7.135 5.470 -21.160 1.00 96.00 97 ASP A O 1
ATOM 792 N N . GLY A 1 98 ? 4.964 5.587 -20.652 1.00 94.62 98 GLY A N 1
ATOM 793 C CA . GLY A 1 98 ? 4.550 4.441 -21.466 1.00 94.62 98 GLY A CA 1
ATOM 794 C C . GLY A 1 98 ? 4.696 3.070 -20.794 1.00 94.62 98 GLY A C 1
ATOM 795 O O . GLY A 1 98 ? 4.074 2.116 -21.264 1.00 94.62 98 GLY A O 1
ATOM 796 N N . VAL A 1 99 ? 5.414 2.960 -19.673 1.00 96.69 99 VAL A N 1
ATOM 797 C CA . VAL A 1 99 ? 5.543 1.714 -18.898 1.00 96.69 99 VAL A CA 1
ATOM 798 C C . VAL A 1 99 ? 4.293 1.480 -18.053 1.00 96.69 99 VAL A C 1
ATOM 800 O O . VAL A 1 99 ? 3.805 2.386 -17.373 1.00 96.69 99 VAL A O 1
ATOM 803 N N . ASN A 1 100 ? 3.751 0.260 -18.110 1.00 96.62 100 ASN A N 1
ATOM 804 C CA . ASN A 1 100 ? 2.538 -0.120 -17.392 1.00 96.62 100 ASN A CA 1
ATOM 805 C C . ASN A 1 100 ? 2.860 -0.689 -16.005 1.00 96.62 100 ASN A C 1
ATOM 807 O O . ASN A 1 100 ? 3.542 -1.701 -15.911 1.00 96.62 100 ASN A O 1
ATOM 811 N N . PHE A 1 101 ? 2.338 -0.072 -14.942 1.00 96.81 101 PHE A N 1
ATOM 812 C CA . PHE A 1 101 ? 2.533 -0.519 -13.557 1.00 96.81 101 PHE A CA 1
ATOM 813 C C . PHE A 1 101 ? 1.298 -1.191 -12.951 1.00 96.81 101 PHE A C 1
ATOM 815 O O . PHE A 1 101 ? 1.305 -1.505 -11.763 1.00 96.81 101 PHE A O 1
ATOM 822 N N . TRP A 1 102 ? 0.222 -1.387 -13.718 1.00 93.88 102 TRP A N 1
ATOM 823 C CA . TRP A 1 102 ? -1.019 -1.976 -13.213 1.00 93.88 102 TRP A CA 1
ATOM 824 C C . TRP A 1 102 ? -1.400 -3.278 -13.917 1.00 93.88 102 TRP A C 1
ATOM 826 O O . TRP A 1 102 ? -1.750 -4.229 -13.222 1.00 93.88 102 TRP A O 1
ATOM 836 N N . GLU A 1 103 ? -1.256 -3.369 -15.243 1.00 89.69 103 GLU A N 1
ATOM 837 C CA . GLU A 1 103 ? -1.423 -4.634 -15.973 1.00 89.69 103 GLU A CA 1
ATOM 838 C C . GLU A 1 103 ? -0.147 -5.471 -15.807 1.00 89.69 103 GLU A C 1
ATOM 840 O O . GLU A 1 103 ? 0.895 -5.167 -16.384 1.00 89.69 103 GLU A O 1
ATOM 845 N N . GLU A 1 104 ? -0.225 -6.538 -15.014 1.00 90.19 104 GLU A N 1
ATOM 846 C CA . GLU A 1 104 ? 0.884 -7.457 -14.700 1.00 90.19 104 GLU A CA 1
ATOM 847 C C . GLU A 1 104 ? 1.147 -8.462 -15.831 1.00 90.19 104 GLU A C 1
ATOM 849 O O . GLU A 1 104 ? 1.247 -9.668 -15.619 1.00 90.19 104 GLU A O 1
ATOM 854 N N . ALA A 1 105 ? 1.169 -7.961 -17.064 1.00 84.50 105 ALA A N 1
ATOM 855 C CA . ALA A 1 105 ? 1.244 -8.767 -18.272 1.00 84.50 105 ALA A CA 1
ATOM 856 C C . ALA A 1 105 ? 2.644 -8.689 -18.901 1.00 84.50 105 ALA A C 1
ATOM 858 O O . ALA A 1 105 ? 3.594 -9.286 -18.403 1.00 84.50 105 ALA A O 1
ATOM 859 N N . THR A 1 106 ? 2.789 -7.979 -20.021 1.00 84.38 106 THR A N 1
ATOM 860 C CA . THR A 1 106 ? 4.057 -7.926 -20.762 1.00 84.38 106 THR A CA 1
ATOM 861 C C . THR A 1 106 ? 4.933 -6.795 -20.236 1.00 84.38 106 THR A C 1
ATOM 863 O O . THR A 1 106 ? 4.579 -5.630 -20.390 1.00 84.38 106 THR A O 1
ATOM 866 N N . SER A 1 107 ? 6.081 -7.150 -19.653 1.00 87.81 107 SER A N 1
ATOM 867 C CA . SER A 1 107 ? 7.072 -6.211 -19.102 1.00 87.81 107 SER A CA 1
ATOM 868 C C . SER A 1 107 ? 6.473 -5.192 -18.117 1.00 87.81 107 SER A C 1
ATOM 870 O O . SER A 1 107 ? 6.585 -3.985 -18.348 1.00 87.81 107 SER A O 1
ATOM 872 N N . PRO A 1 108 ? 5.809 -5.651 -17.037 1.00 94.50 108 PRO A N 1
ATOM 873 C CA . PRO A 1 108 ? 5.231 -4.747 -16.053 1.00 94.50 108 PRO A CA 1
ATOM 874 C C . PRO A 1 108 ? 6.324 -3.927 -15.367 1.00 94.50 108 PRO A C 1
ATOM 876 O O . PRO A 1 108 ? 7.433 -4.407 -15.143 1.00 94.50 108 PRO A O 1
ATOM 879 N N . GLY A 1 109 ? 6.003 -2.688 -15.019 1.00 97.56 109 GLY A N 1
ATOM 880 C CA . GLY A 1 109 ? 6.825 -1.885 -14.132 1.00 97.56 109 GLY A CA 1
ATOM 881 C C . GLY A 1 109 ? 6.741 -2.386 -12.688 1.00 97.56 109 GLY A C 1
ATOM 882 O O . GLY A 1 109 ? 5.727 -2.939 -12.260 1.00 97.56 109 GLY A O 1
ATOM 883 N N . LEU A 1 110 ? 7.803 -2.145 -11.925 1.00 97.69 110 LEU A N 1
ATOM 884 C CA . LEU A 1 110 ? 7.919 -2.503 -10.515 1.00 97.69 110 LEU A CA 1
ATOM 885 C C . LEU A 1 110 ? 7.815 -1.249 -9.639 1.00 97.69 110 LEU A C 1
ATOM 887 O O . LEU A 1 110 ? 8.636 -0.341 -9.746 1.00 97.69 110 LEU A O 1
ATOM 891 N N . GLN A 1 111 ? 6.839 -1.213 -8.737 1.00 98.06 111 GLN A N 1
ATOM 892 C CA . GLN A 1 111 ? 6.792 -0.275 -7.617 1.00 98.06 111 GLN A CA 1
ATOM 893 C C . GLN A 1 111 ? 7.503 -0.918 -6.419 1.00 98.06 111 GLN A C 1
ATOM 895 O O . GLN A 1 111 ? 6.951 -1.792 -5.749 1.00 98.06 111 GLN A O 1
ATOM 900 N N . LYS A 1 112 ? 8.735 -0.496 -6.140 1.00 97.62 112 LYS A N 1
ATOM 901 C CA . LYS A 1 112 ? 9.549 -1.017 -5.039 1.00 97.62 112 LYS A CA 1
ATOM 902 C C . LYS A 1 112 ? 9.494 -0.078 -3.839 1.00 97.62 112 LYS A C 1
ATOM 904 O O . LYS A 1 112 ? 9.957 1.057 -3.924 1.00 97.62 112 LYS A O 1
ATOM 909 N N . THR A 1 113 ? 8.977 -0.556 -2.712 1.00 97.88 113 THR A N 1
ATOM 910 C CA . THR A 1 113 ? 9.034 0.185 -1.445 1.00 97.88 113 THR A CA 1
ATOM 911 C C . THR A 1 113 ? 10.459 0.177 -0.900 1.00 97.88 113 THR A C 1
ATOM 913 O O . THR A 1 113 ? 11.042 -0.885 -0.701 1.00 97.88 113 THR A O 1
ATOM 916 N N . GLU A 1 114 ? 11.017 1.361 -0.662 1.00 97.00 114 GLU A N 1
ATOM 917 C CA . GLU A 1 114 ? 12.366 1.541 -0.114 1.00 97.00 114 GLU A CA 1
ATOM 918 C C . GLU A 1 114 ? 12.339 1.740 1.402 1.00 97.00 114 GLU A C 1
ATOM 920 O O . GLU A 1 114 ? 13.184 1.204 2.112 1.00 97.00 114 GLU A O 1
ATOM 925 N N . ASP A 1 115 ? 11.371 2.513 1.905 1.00 96.06 115 ASP A N 1
ATOM 926 C CA . ASP A 1 115 ? 11.235 2.771 3.338 1.00 96.06 115 ASP A CA 1
ATOM 927 C C . ASP A 1 115 ? 9.789 3.098 3.732 1.00 96.06 115 ASP A C 1
ATOM 929 O O . ASP A 1 115 ? 8.933 3.382 2.890 1.00 96.06 115 ASP A O 1
ATOM 933 N N . THR A 1 116 ? 9.519 3.039 5.033 1.00 96.25 116 THR A N 1
ATOM 934 C CA . THR A 1 116 ? 8.241 3.353 5.670 1.00 96.25 116 THR A CA 1
ATOM 935 C C . THR A 1 116 ? 8.490 4.081 6.990 1.00 96.25 116 THR A C 1
ATOM 937 O O . THR A 1 116 ? 9.158 3.547 7.873 1.00 96.25 116 THR A O 1
ATOM 940 N N . TRP A 1 117 ? 7.940 5.281 7.147 1.00 94.75 117 TRP A N 1
ATOM 941 C CA . TRP A 1 117 ? 8.129 6.138 8.322 1.00 94.75 117 TRP A CA 1
ATOM 942 C C . TRP A 1 117 ? 6.830 6.873 8.687 1.00 94.75 117 TRP A C 1
ATOM 944 O O . TRP A 1 117 ? 5.765 6.559 8.154 1.00 94.75 117 TRP A O 1
ATOM 954 N N . ASP A 1 118 ? 6.905 7.799 9.650 1.00 92.44 118 ASP A N 1
ATOM 955 C CA . ASP A 1 118 ? 5.761 8.549 10.202 1.00 92.44 118 ASP A CA 1
ATOM 956 C C . ASP A 1 118 ? 4.598 7.650 10.635 1.00 92.44 118 ASP A C 1
ATOM 958 O O . ASP A 1 118 ? 3.425 7.985 10.475 1.00 92.44 118 ASP A O 1
ATOM 962 N N . VAL A 1 119 ? 4.946 6.482 11.180 1.00 91.62 119 VAL A N 1
ATOM 963 C CA . VAL A 1 119 ? 4.003 5.518 11.743 1.00 91.62 119 VAL A CA 1
ATOM 964 C C . VAL A 1 119 ? 3.443 6.114 13.026 1.00 91.62 119 VAL A C 1
ATOM 966 O O . VAL A 1 119 ? 4.126 6.151 14.049 1.00 91.62 119 VAL A O 1
ATOM 969 N N . GLN A 1 120 ? 2.217 6.619 12.958 1.00 91.06 120 GLN A N 1
ATOM 970 C CA . GLN A 1 120 ? 1.623 7.383 14.047 1.00 91.06 120 GLN A CA 1
ATOM 971 C C . GLN A 1 120 ? 0.135 7.106 14.188 1.00 91.06 120 GLN A C 1
ATOM 973 O O . GLN A 1 120 ? -0.573 6.864 13.208 1.00 91.06 120 GLN A O 1
ATOM 978 N N . SER A 1 121 ? -0.343 7.216 15.419 1.00 89.94 121 SER A N 1
ATOM 979 C CA . SER A 1 121 ? -1.756 7.321 15.730 1.00 89.94 121 SER A CA 1
ATOM 980 C C . SER A 1 121 ? -2.013 8.581 16.540 1.00 89.94 121 SER A C 1
ATOM 982 O O . SER A 1 121 ? -1.146 9.079 17.259 1.00 89.94 121 SER A O 1
ATOM 984 N N . SER A 1 122 ? -3.207 9.132 16.381 1.00 82.81 122 SER A N 1
ATOM 985 C CA . SER A 1 122 ? -3.671 10.264 17.166 1.00 82.81 122 SER A CA 1
ATOM 986 C C . SER A 1 122 ? -5.151 10.093 17.468 1.00 82.81 122 SER A C 1
ATOM 988 O O . SER A 1 122 ? -5.927 9.572 16.663 1.00 82.81 122 SER A O 1
ATOM 990 N N . GLN A 1 123 ? -5.515 10.500 18.676 1.00 77.75 123 GLN A N 1
ATOM 991 C CA . GLN A 1 123 ? -6.854 10.372 19.217 1.00 77.75 123 GLN A CA 1
ATOM 992 C C . GLN A 1 123 ? -7.274 11.724 19.777 1.00 77.75 123 GLN A C 1
ATOM 994 O O . GLN A 1 123 ? -6.548 12.354 20.549 1.00 77.75 123 GLN A O 1
ATOM 999 N N . ASN A 1 124 ? -8.463 12.167 19.394 1.00 70.88 124 ASN A N 1
ATOM 1000 C CA . ASN A 1 124 ? -9.155 13.265 20.049 1.00 70.88 124 ASN A CA 1
ATOM 1001 C C . ASN A 1 124 ? -10.637 12.905 20.216 1.00 70.88 124 ASN A C 1
ATOM 1003 O O . ASN A 1 124 ? -11.102 11.890 19.706 1.00 70.88 124 ASN A O 1
ATOM 1007 N N . SER A 1 125 ? -11.393 13.747 20.922 1.00 63.44 125 SER A N 1
ATOM 1008 C CA . SER A 1 125 ? -12.806 13.493 21.233 1.00 63.44 125 SER A CA 1
ATOM 1009 C C . SER A 1 125 ? -13.736 13.418 20.014 1.00 63.44 125 SER A C 1
ATOM 1011 O O . SER A 1 125 ? -14.910 13.104 20.181 1.00 63.44 125 SER A O 1
ATOM 1013 N N . LEU A 1 126 ? -13.254 13.754 18.814 1.00 67.69 126 LEU A N 1
ATOM 1014 C CA . LEU A 1 126 ? -14.029 13.762 17.573 1.00 67.69 126 LEU A CA 1
ATOM 1015 C C . LEU A 1 126 ? -13.620 12.635 16.617 1.00 67.69 126 LEU A C 1
ATOM 1017 O O . LEU A 1 126 ? -14.449 12.185 15.827 1.00 67.69 126 LEU A O 1
ATOM 1021 N N . GLN A 1 127 ? -12.354 12.212 16.646 1.00 73.81 127 GLN A N 1
ATOM 1022 C CA . GLN A 1 127 ? -11.816 11.248 15.697 1.00 73.81 127 GLN A CA 1
ATOM 1023 C C . GLN A 1 127 ? -10.535 10.581 16.207 1.00 73.81 127 GLN A C 1
ATOM 1025 O O . GLN A 1 127 ? -9.594 11.252 16.642 1.00 73.81 127 GLN A O 1
ATOM 1030 N N . SER A 1 128 ? -10.477 9.262 16.038 1.00 85.62 128 SER A N 1
ATOM 1031 C CA . SER A 1 128 ? -9.240 8.487 16.109 1.00 85.62 128 SER A CA 1
ATOM 1032 C C . SER A 1 128 ? -8.734 8.202 14.698 1.00 85.62 128 SER A C 1
ATOM 1034 O O . SER A 1 128 ? -9.505 7.810 13.814 1.00 85.62 128 SER A O 1
ATOM 1036 N N . HIS A 1 129 ? -7.439 8.406 14.471 1.00 89.62 129 HIS A N 1
ATOM 1037 C CA . HIS A 1 129 ? -6.808 8.154 13.181 1.00 89.62 129 HIS A CA 1
ATOM 1038 C C . HIS A 1 129 ? -5.410 7.558 13.330 1.00 89.62 129 HIS A C 1
ATOM 1040 O O . HIS A 1 129 ? -4.727 7.743 14.336 1.00 89.62 129 HIS A O 1
ATOM 1046 N N . GLY A 1 130 ? -4.988 6.842 12.295 1.00 93.75 130 GLY A N 1
ATOM 1047 C CA . GLY A 1 130 ? -3.671 6.241 12.179 1.00 93.75 130 GLY A CA 1
ATOM 1048 C C . GLY A 1 130 ? -3.153 6.381 10.759 1.00 93.75 130 GLY A C 1
ATOM 1049 O O . GLY A 1 130 ? -3.931 6.401 9.802 1.00 93.75 130 GLY A O 1
ATOM 1050 N N . GLY A 1 131 ? -1.842 6.498 10.609 1.00 96.06 131 GLY A N 1
ATOM 1051 C CA . GLY A 1 131 ? -1.231 6.637 9.301 1.00 96.06 131 GLY A CA 1
ATOM 1052 C C . GLY A 1 131 ? 0.254 6.331 9.288 1.00 96.06 131 GLY A C 1
ATOM 1053 O O . GLY A 1 131 ? 0.874 6.082 10.322 1.00 96.06 131 GLY A O 1
ATOM 1054 N N . PHE A 1 132 ? 0.790 6.306 8.077 1.00 97.62 132 PHE A N 1
ATOM 1055 C CA . PHE A 1 132 ? 2.203 6.108 7.782 1.00 97.62 132 PHE A CA 1
ATOM 1056 C C . PHE A 1 132 ? 2.506 6.640 6.378 1.00 97.62 132 PHE A C 1
ATOM 1058 O O . PHE A 1 132 ? 1.607 6.776 5.540 1.00 97.62 132 PHE A O 1
ATOM 1065 N N . THR A 1 133 ? 3.783 6.883 6.106 1.00 98.12 133 THR A N 1
ATOM 1066 C CA . THR A 1 133 ? 4.287 7.279 4.789 1.00 98.12 133 THR A CA 1
ATOM 1067 C C . THR A 1 133 ? 5.278 6.242 4.278 1.00 98.12 133 THR A C 1
ATOM 1069 O O . THR A 1 133 ? 6.036 5.661 5.050 1.00 98.12 133 THR A O 1
ATOM 1072 N N . THR A 1 134 ? 5.273 5.992 2.971 1.00 97.94 134 THR A N 1
ATOM 1073 C CA . THR A 1 134 ? 6.211 5.094 2.290 1.00 97.94 134 THR A CA 1
ATOM 1074 C C . THR A 1 134 ? 6.905 5.795 1.140 1.00 97.94 134 THR A C 1
ATOM 1076 O O . THR A 1 134 ? 6.298 6.620 0.460 1.00 97.94 134 THR A O 1
ATOM 1079 N N . ARG A 1 135 ? 8.167 5.441 0.895 1.00 98.38 135 ARG A N 1
ATOM 1080 C CA . ARG A 1 135 ? 8.904 5.854 -0.302 1.00 98.38 135 ARG A CA 1
ATOM 1081 C C . ARG A 1 135 ? 8.916 4.704 -1.283 1.00 98.38 135 ARG A C 1
ATOM 1083 O O . ARG A 1 135 ? 9.317 3.601 -0.917 1.00 98.38 135 ARG A O 1
ATOM 1090 N N . ILE A 1 136 ? 8.514 4.973 -2.516 1.00 98.62 136 ILE A N 1
ATOM 1091 C CA . ILE A 1 136 ? 8.378 3.968 -3.565 1.00 98.62 136 ILE A CA 1
ATOM 1092 C C . ILE A 1 136 ? 9.184 4.416 -4.782 1.00 98.62 136 ILE A C 1
ATOM 1094 O O . ILE A 1 136 ? 9.005 5.520 -5.297 1.00 98.62 136 ILE A O 1
ATOM 1098 N N .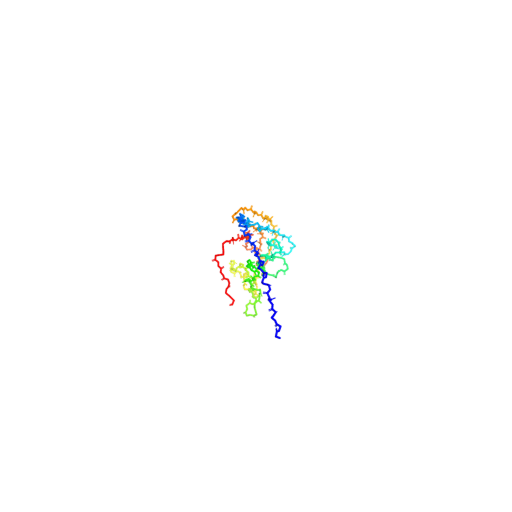 THR A 1 137 ? 10.071 3.548 -5.255 1.00 98.56 137 THR A N 1
ATOM 1099 C CA . THR A 1 137 ? 10.781 3.719 -6.523 1.00 98.56 137 THR A CA 1
ATOM 1100 C C . THR A 1 137 ? 10.032 2.962 -7.612 1.00 98.56 137 THR A C 1
ATOM 1102 O O . THR A 1 137 ? 9.783 1.766 -7.484 1.00 98.56 137 THR A O 1
ATOM 1105 N N . TRP A 1 138 ? 9.696 3.649 -8.697 1.00 98.44 138 TRP A N 1
ATOM 1106 C CA . TRP A 1 138 ? 9.032 3.079 -9.863 1.00 98.44 138 TRP A CA 1
ATOM 1107 C C . TRP A 1 138 ? 10.084 2.744 -10.911 1.00 98.44 138 TRP A C 1
ATOM 1109 O O . TRP A 1 138 ? 10.778 3.633 -11.408 1.00 98.44 138 TRP A O 1
ATOM 1119 N N . ILE A 1 139 ? 10.218 1.461 -11.217 1.00 98.50 139 ILE A N 1
ATOM 1120 C CA . ILE A 1 139 ? 11.301 0.904 -12.022 1.00 98.50 139 ILE A CA 1
ATOM 1121 C C . ILE A 1 139 ? 10.711 0.296 -13.292 1.00 98.50 139 ILE A C 1
ATOM 1123 O O . ILE A 1 139 ? 9.770 -0.497 -13.229 1.00 98.50 139 ILE A O 1
ATOM 1127 N N . ASN A 1 140 ? 11.279 0.635 -14.445 1.00 97.62 140 ASN A N 1
ATOM 1128 C CA . ASN A 1 140 ? 11.034 -0.103 -15.674 1.00 97.62 140 ASN A CA 1
ATOM 1129 C C . ASN A 1 140 ? 11.764 -1.448 -15.603 1.00 97.62 140 ASN A C 1
ATOM 1131 O O . ASN A 1 140 ? 12.992 -1.497 -15.649 1.00 97.62 140 ASN A O 1
ATOM 1135 N N . SER A 1 141 ? 11.034 -2.557 -15.513 1.00 94.94 141 SER A N 1
ATOM 1136 C CA . SER A 1 141 ? 11.653 -3.883 -15.411 1.00 94.94 141 SER A CA 1
ATOM 1137 C C . SER A 1 141 ? 12.379 -4.328 -16.685 1.00 94.94 141 SER A C 1
ATOM 1139 O O . SER A 1 141 ? 13.184 -5.252 -16.614 1.00 94.94 141 SER A O 1
ATOM 1141 N N . ALA A 1 142 ? 12.137 -3.686 -17.834 1.00 94.38 142 ALA A N 1
ATOM 1142 C CA . ALA A 1 142 ? 12.805 -4.035 -19.089 1.00 94.38 142 ALA A CA 1
ATOM 1143 C C . ALA A 1 142 ? 14.285 -3.612 -19.123 1.00 94.38 142 ALA A C 1
ATOM 1145 O O . ALA A 1 142 ? 15.112 -4.327 -19.686 1.00 94.38 142 ALA A O 1
ATOM 1146 N N . ASP A 1 143 ? 14.622 -2.466 -18.527 1.00 95.94 143 ASP A N 1
ATOM 1147 C CA . ASP A 1 143 ? 15.970 -1.876 -18.567 1.00 95.94 143 ASP A CA 1
ATOM 1148 C C . ASP A 1 143 ? 16.500 -1.436 -17.189 1.00 95.94 143 ASP A C 1
ATOM 1150 O O . ASP A 1 143 ? 17.606 -0.909 -17.084 1.00 95.94 143 ASP A O 1
ATOM 1154 N N . SER A 1 144 ? 15.740 -1.691 -16.119 1.00 96.62 144 SER A N 1
ATOM 1155 C CA . SER A 1 144 ? 16.039 -1.303 -14.733 1.00 96.62 144 SER A CA 1
ATOM 1156 C C . SER A 1 144 ? 16.149 0.207 -14.491 1.00 96.62 144 SER A C 1
ATOM 1158 O O . SER A 1 144 ? 16.645 0.626 -13.442 1.00 96.62 144 SER A O 1
ATOM 1160 N N . SER A 1 145 ? 15.681 1.043 -15.421 1.00 97.88 145 SER A N 1
ATOM 1161 C CA . SER A 1 145 ? 15.658 2.491 -15.225 1.00 97.88 145 SER A CA 1
ATOM 1162 C C . SER A 1 145 ? 14.634 2.896 -14.162 1.00 97.88 145 SER A C 1
ATOM 1164 O O . SER A 1 145 ? 13.555 2.314 -14.038 1.00 97.88 145 SER A O 1
ATOM 1166 N N . VAL A 1 146 ? 14.979 3.914 -13.372 1.00 98.44 146 VAL A N 1
ATOM 1167 C CA . VAL A 1 146 ? 14.057 4.548 -12.422 1.00 98.44 146 VAL A CA 1
ATOM 1168 C C . VAL A 1 146 ? 13.273 5.625 -13.160 1.00 98.44 146 VAL A C 1
ATOM 1170 O O . VAL A 1 146 ? 13.869 6.585 -13.644 1.00 98.44 146 VAL A O 1
ATOM 1173 N N . LEU A 1 147 ? 11.950 5.482 -13.204 1.00 98.31 147 LEU A N 1
ATOM 1174 C CA . LEU A 1 147 ? 11.050 6.409 -13.894 1.00 98.31 147 LEU A CA 1
ATOM 1175 C C . LEU A 1 147 ? 10.448 7.455 -12.952 1.00 98.31 147 LEU A C 1
ATOM 1177 O O . LEU A 1 147 ? 10.260 8.606 -13.329 1.00 98.31 147 LEU A O 1
ATOM 1181 N N . LEU A 1 148 ? 10.144 7.065 -11.713 1.00 97.94 148 LEU A N 1
ATOM 1182 C CA . LEU A 1 148 ? 9.503 7.936 -10.728 1.00 97.94 148 LEU A CA 1
ATOM 1183 C C . LEU A 1 148 ? 9.964 7.580 -9.311 1.00 97.94 148 LEU A C 1
ATOM 1185 O O . LEU A 1 148 ? 10.209 6.419 -8.982 1.00 97.94 148 LEU A O 1
ATOM 1189 N N . LYS A 1 149 ? 10.062 8.598 -8.455 1.00 98.06 149 LYS A N 1
ATOM 1190 C CA . LYS A 1 149 ? 10.162 8.442 -7.002 1.00 98.06 149 LYS A CA 1
ATOM 1191 C C . LYS A 1 149 ? 8.909 9.034 -6.378 1.00 98.06 149 LYS A C 1
ATOM 1193 O O . LYS A 1 149 ? 8.595 10.195 -6.620 1.00 98.06 149 LYS A O 1
ATOM 1198 N N . GLU A 1 150 ? 8.213 8.232 -5.593 1.00 98.25 150 GLU A N 1
ATOM 1199 C CA . GLU A 1 150 ? 6.958 8.587 -4.943 1.00 98.25 150 GLU A CA 1
ATOM 1200 C C . GLU A 1 150 ? 7.133 8.586 -3.424 1.00 98.25 150 GLU A C 1
ATOM 1202 O O . GLU A 1 150 ? 7.799 7.710 -2.866 1.00 98.25 150 GLU A O 1
ATOM 1207 N N . GLU A 1 151 ? 6.484 9.539 -2.757 1.00 98.12 151 GLU A N 1
ATOM 1208 C CA . GLU A 1 151 ? 6.158 9.444 -1.336 1.00 98.12 151 GLU A CA 1
ATOM 1209 C C . GLU A 1 151 ? 4.642 9.291 -1.200 1.00 98.12 151 GLU A C 1
ATOM 1211 O O . GLU A 1 151 ? 3.875 10.143 -1.649 1.00 98.12 151 GLU A O 1
ATOM 1216 N N . ARG A 1 152 ? 4.211 8.168 -0.622 1.00 97.62 152 ARG A N 1
ATOM 1217 C CA . ARG A 1 152 ? 2.805 7.792 -0.480 1.00 97.62 152 ARG A CA 1
ATOM 1218 C C . ARG A 1 152 ? 2.431 7.747 0.984 1.00 97.62 152 ARG A C 1
ATOM 1220 O O . ARG A 1 152 ? 2.979 6.935 1.728 1.00 97.62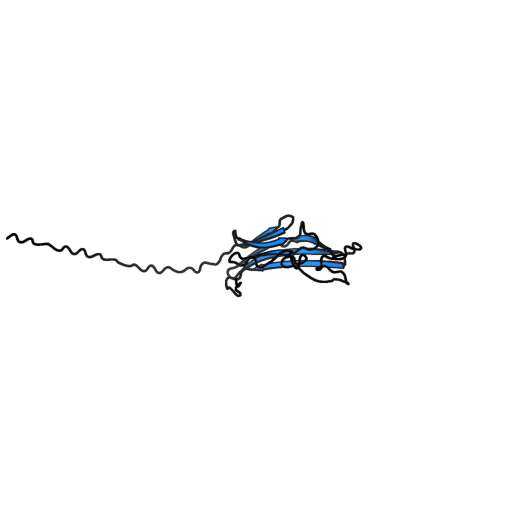 152 ARG A O 1
ATOM 1227 N N . THR A 1 153 ? 1.450 8.550 1.367 1.00 97.06 153 THR A N 1
ATOM 1228 C CA . THR A 1 153 ? 0.898 8.551 2.721 1.00 97.06 153 THR A CA 1
ATOM 1229 C C . THR A 1 153 ? -0.477 7.904 2.731 1.00 97.06 153 THR A C 1
ATOM 1231 O O . THR A 1 153 ? -1.344 8.260 1.932 1.00 97.06 153 THR A O 1
ATOM 1234 N N . LEU A 1 154 ? -0.685 6.972 3.659 1.00 96.81 154 LEU A N 1
ATOM 1235 C CA . LEU A 1 154 ? -1.996 6.407 3.954 1.00 96.81 154 LEU A CA 1
ATOM 1236 C C . LEU A 1 154 ? -2.451 6.919 5.316 1.00 96.81 154 LEU A C 1
ATOM 1238 O O . LEU A 1 154 ? -1.743 6.769 6.309 1.00 96.81 154 LEU A O 1
ATOM 1242 N N . TRP A 1 155 ? -3.655 7.485 5.346 1.00 94.00 155 TRP A N 1
ATOM 1243 C CA . TRP A 1 155 ? -4.354 7.864 6.568 1.00 94.00 155 TRP A CA 1
ATOM 1244 C C . TRP A 1 155 ? -5.680 7.122 6.642 1.00 94.00 155 TRP A C 1
ATOM 1246 O O . TRP A 1 155 ? -6.476 7.165 5.704 1.00 94.00 155 TRP A O 1
ATOM 1256 N N . LEU A 1 156 ? -5.921 6.468 7.772 1.00 93.25 156 LEU A N 1
ATOM 1257 C CA . LEU A 1 156 ? -7.201 5.872 8.112 1.00 93.25 156 LEU A CA 1
ATOM 1258 C C . LEU A 1 156 ? -7.758 6.589 9.331 1.00 93.25 156 LEU A C 1
ATOM 1260 O O . LEU A 1 156 ? -7.065 6.754 10.333 1.00 93.25 156 LEU A O 1
ATOM 1264 N N . ALA A 1 157 ? -9.017 6.993 9.246 1.00 89.12 157 ALA A N 1
ATOM 1265 C CA . ALA A 1 157 ? -9.718 7.623 10.344 1.00 89.12 157 ALA A CA 1
ATOM 1266 C C . ALA A 1 157 ? -11.068 6.946 10.546 1.00 89.12 157 ALA A C 1
ATOM 1268 O O . ALA A 1 157 ? -11.786 6.685 9.576 1.00 89.12 157 ALA A O 1
ATOM 1269 N N . VAL A 1 158 ? -11.418 6.678 11.800 1.00 84.50 158 VAL A N 1
ATOM 1270 C CA . VAL A 1 158 ? -12.742 6.159 12.140 1.00 84.50 158 VAL A CA 1
ATOM 1271 C C . VAL A 1 158 ? -13.685 7.338 12.305 1.00 84.50 158 VAL A C 1
ATOM 1273 O O . VAL A 1 158 ? -13.373 8.319 12.980 1.00 84.50 158 VAL A O 1
ATOM 1276 N N . ASN A 1 159 ? -14.832 7.266 11.635 1.00 80.25 159 ASN A N 1
ATOM 1277 C CA . ASN A 1 159 ? -15.897 8.238 11.808 1.00 80.25 159 ASN A CA 1
ATOM 1278 C C . ASN A 1 159 ? -16.981 7.626 12.706 1.00 80.25 159 ASN A C 1
ATOM 1280 O O . ASN A 1 159 ? -17.525 6.588 12.323 1.00 80.25 159 ASN A O 1
ATOM 1284 N N . PRO A 1 160 ? -17.308 8.239 13.860 1.00 74.44 160 PRO A N 1
ATOM 1285 C CA . PRO A 1 160 ? -18.375 7.740 14.727 1.00 74.44 160 PRO A CA 1
ATOM 1286 C C . PRO A 1 160 ? -19.760 7.843 14.072 1.00 74.44 160 PRO A C 1
ATOM 1288 O O . PRO A 1 160 ? -20.677 7.117 14.451 1.00 74.44 160 PRO A O 1
ATOM 1291 N N . GLU A 1 161 ? -19.923 8.715 13.074 1.00 80.31 161 GLU A N 1
ATOM 1292 C CA . GLU A 1 161 ? -21.153 8.824 12.300 1.00 80.31 161 GLU A CA 1
ATOM 1293 C C . GLU A 1 161 ? -21.053 7.986 11.015 1.00 80.31 161 GLU A C 1
ATOM 1295 O O . GLU A 1 161 ? -20.223 8.279 10.142 1.00 80.31 161 GLU A O 1
ATOM 1300 N N . PRO A 1 162 ? -21.898 6.952 10.844 1.00 74.06 162 PRO A N 1
ATOM 1301 C CA . PRO A 1 162 ? -21.899 6.155 9.627 1.00 74.06 162 PRO A CA 1
ATOM 1302 C C . PRO A 1 162 ? -22.361 7.006 8.437 1.00 74.06 162 PRO A C 1
ATOM 1304 O O . PRO A 1 162 ? -23.504 7.450 8.371 1.00 74.06 162 PRO A O 1
ATOM 1307 N N . LYS A 1 163 ? -21.460 7.212 7.470 1.00 79.94 163 LYS A N 1
ATOM 1308 C CA . LYS A 1 163 ? -21.728 7.966 6.228 1.00 79.94 163 LYS A CA 1
ATOM 1309 C C . LYS A 1 163 ? -22.057 7.086 5.021 1.00 79.94 163 LYS A C 1
ATOM 1311 O O . LYS A 1 163 ? -22.433 7.604 3.974 1.00 79.94 163 LYS A O 1
ATOM 1316 N N . ALA A 1 164 ? -21.886 5.774 5.151 1.00 82.12 164 ALA A N 1
ATOM 1317 C CA . ALA A 1 164 ? -22.144 4.792 4.107 1.00 82.12 164 ALA A CA 1
ATOM 1318 C C . ALA A 1 164 ? -22.516 3.438 4.728 1.00 82.12 164 ALA A C 1
ATOM 1320 O O . ALA A 1 164 ? -22.200 3.164 5.887 1.00 82.12 164 ALA A O 1
ATOM 1321 N N . THR A 1 165 ? -23.168 2.579 3.948 1.00 81.75 165 THR A N 1
ATOM 1322 C CA . THR A 1 165 ? -23.542 1.217 4.349 1.00 81.75 165 THR A CA 1
ATOM 1323 C C . THR A 1 165 ? -23.170 0.246 3.239 1.00 81.75 165 THR A C 1
ATOM 1325 O O . THR A 1 165 ? -23.421 0.519 2.067 1.00 81.75 165 THR A O 1
ATOM 1328 N N . VAL A 1 166 ? -22.572 -0.884 3.613 1.00 82.38 166 VAL A N 1
ATOM 1329 C CA . VAL A 1 166 ? -22.332 -2.002 2.695 1.00 82.38 166 VAL A CA 1
ATOM 1330 C C . VAL A 1 166 ? -23.615 -2.820 2.613 1.00 82.38 166 VAL A C 1
ATOM 1332 O O . VAL A 1 166 ? -24.126 -3.267 3.639 1.00 82.38 166 VAL A O 1
ATOM 1335 N N . LEU A 1 167 ? -24.142 -2.987 1.402 1.00 80.25 167 LEU A N 1
ATOM 1336 C CA . LEU A 1 167 ? -25.280 -3.863 1.143 1.00 80.25 167 LEU A CA 1
ATOM 1337 C C . LEU A 1 167 ? -24.749 -5.267 0.848 1.00 80.25 167 LEU A C 1
ATOM 1339 O O . LEU A 1 167 ? -23.830 -5.413 0.042 1.00 80.25 167 LEU A O 1
ATOM 1343 N N . ALA A 1 168 ? -25.310 -6.259 1.533 1.00 68.31 168 ALA A N 1
ATOM 1344 C CA . ALA A 1 168 ? -25.024 -7.676 1.332 1.00 68.31 168 ALA A CA 1
ATOM 1345 C C . ALA A 1 168 ? -26.160 -8.342 0.551 1.00 68.31 168 ALA A C 1
ATOM 1347 O O . ALA A 1 168 ? -27.328 -7.938 0.769 1.00 68.31 168 ALA A O 1
#

Nearest PDB structures (foldseek):
  4kwy-assembly2_B  TM=5.935E-01  e=2.433E-01  Caulobacter vibrioides CB15
  4hrv-assembly1_B  TM=5.202E-01  e=2.566E-01  Neisseria meningitidis
  8ril-assembly1_A  TM=5.995E-01  e=7.432E-01  Homo sapiens
  4kwy-assembly1_A  TM=5.061E-01  e=2.706E-01  Caulobacter vibrioides CB15
  3w1e-assembly1_A  TM=4.326E-01  e=6.682E-01  Vibrio alginolyticus

Foldseek 3Di:
DDDDDDDDDDDDDDDDDDDDPPPPPPPLPPFAWAWDDDDFWIFIDRPPATAWIWGQPPDDAFIATQFGADPVGDTPFDACPVVRRLDHGGGDWDDFPNAGRRPPPPQHKHWHWDDKDPFDWDDDSFKTKTKIKTWTFIARNVVRDTRDIDIDMDMDMDGPDDPDDDDD

pLDDT: mean 84.31, std 18.82, range [35.47, 98.62]

Mean predicted aligned error: 10.39 Å

Solvent-accessible surface area (backbone atoms only — not comparable to full-atom values): 10350 Å² total; per-residue (Å²): 137,86,87,83,86,82,84,86,80,87,84,84,84,83,82,82,84,77,84,74,82,74,76,77,69,73,75,74,81,77,60,52,42,44,52,45,78,59,95,35,34,40,38,35,25,44,73,92,45,69,37,34,34,36,38,51,42,99,52,96,39,53,50,28,32,58,39,42,35,46,97,89,68,50,65,80,48,59,61,42,45,95,93,45,62,61,42,46,33,56,55,80,75,53,66,59,98,85,42,36,49,38,60,76,65,83,70,32,22,33,43,42,65,78,48,76,46,75,69,37,54,50,77,52,100,80,41,26,25,28,31,34,35,34,35,32,41,31,26,38,62,83,77,69,46,77,78,47,79,46,79,50,72,51,78,50,67,56,65,89,67,82,88,75,81,88,85,131